Protein AF-A0A1X7SGI7-F1 (afdb_monomer_lite)

Foldseek 3Di:
DQLVDDQPPHVQDDPVLSVVLVVQCVVCVPPPLSNVLSVLQVVCSRVVNPPHPVSVVSSVPRD

pLDDT: mean 88.77, std 6.73, range [59.28, 94.38]

Secondary structure (DSSP, 8-state):
-GGGSTTSS-SSS-HHHHHHHHHHHHHTTT-HHHHHHHHHHHHHHHHT-TTSHHHHHHHHS--

Organism: Amphimedon queenslandica (NCBI:txid400682)

Radius of gyration: 11.91 Å; chains: 1; bounding box: 32×16×29 Å

InterPro domains:
  IPR011989 Armadillo-like helical [G3DSA:1.25.10.10] (1-53)

Structure (mmCIF, N/CA/C/O backbone):
data_AF-A0A1X7SGI7-F1
#
_entry.id   AF-A0A1X7SGI7-F1
#
loop_
_atom_site.group_PDB
_atom_site.id
_atom_site.type_symbol
_atom_site.label_atom_id
_atom_site.label_alt_id
_atom_site.label_comp_id
_atom_site.label_asym_id
_atom_site.label_entity_id
_atom_site.label_seq_id
_atom_site.pdbx_PDB_ins_code
_atom_site.Cartn_x
_atom_site.Cartn_y
_atom_site.Cartn_z
_atom_site.occupancy
_atom_site.B_iso_or_equiv
_atom_site.auth_seq_id
_atom_site.auth_comp_id
_atom_site.auth_asym_id
_atom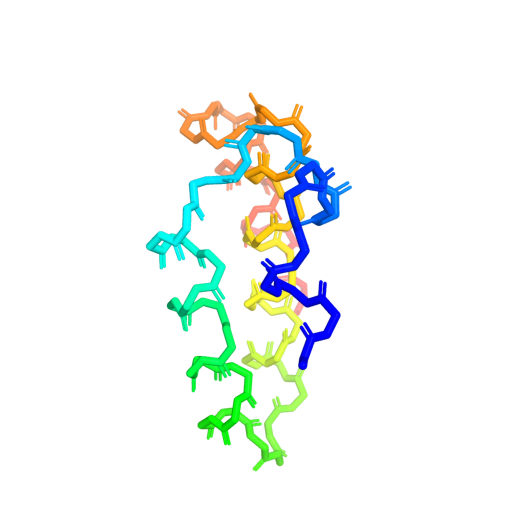_site.auth_atom_id
_atom_site.pdbx_PDB_model_num
ATOM 1 N N . VAL A 1 1 ? -14.566 -8.065 -11.020 1.00 64.81 1 VAL A N 1
ATOM 2 C CA . VAL A 1 1 ? -13.161 -7.858 -10.587 1.00 64.81 1 VAL A CA 1
ATOM 3 C C . VAL A 1 1 ? -13.053 -8.247 -9.119 1.00 64.81 1 VAL A C 1
ATOM 5 O O . VAL A 1 1 ? -13.858 -7.762 -8.336 1.00 64.81 1 VAL A O 1
ATOM 8 N N . LEU A 1 2 ? -12.133 -9.144 -8.740 1.00 76.12 2 LEU A N 1
ATOM 9 C CA . LEU A 1 2 ? -12.030 -9.675 -7.364 1.00 76.12 2 LEU A CA 1
ATOM 10 C C . LEU A 1 2 ? -11.883 -8.570 -6.300 1.00 76.12 2 LEU A C 1
ATOM 12 O O . LEU A 1 2 ? -12.492 -8.657 -5.241 1.00 76.12 2 LEU A O 1
ATOM 16 N N . LEU A 1 3 ? -11.161 -7.493 -6.626 1.00 81.12 3 LEU A N 1
ATOM 17 C CA . LEU A 1 3 ? -10.948 -6.318 -5.766 1.00 81.12 3 LEU A CA 1
ATOM 18 C C . LEU A 1 3 ? -12.223 -5.516 -5.451 1.00 81.12 3 LEU A C 1
ATOM 20 O O . LEU A 1 3 ? -12.232 -4.747 -4.498 1.00 81.12 3 LEU A O 1
ATOM 24 N N . SER A 1 4 ? -13.307 -5.700 -6.206 1.00 81.12 4 SER A N 1
ATOM 25 C CA . SER A 1 4 ? -14.596 -5.050 -5.928 1.00 81.12 4 SER A CA 1
ATOM 26 C C . SER A 1 4 ? -15.414 -5.788 -4.864 1.00 81.12 4 SER A C 1
ATOM 28 O O . SER A 1 4 ? -16.429 -5.270 -4.406 1.00 81.12 4 SER A O 1
ATOM 30 N N . LYS A 1 5 ? -15.007 -7.003 -4.473 1.00 86.81 5 LYS A N 1
ATOM 31 C CA . LYS 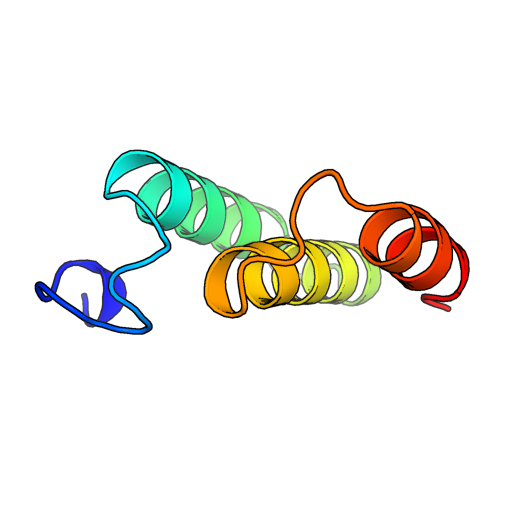A 1 5 ? -15.710 -7.785 -3.457 1.00 86.81 5 LYS A CA 1
ATOM 32 C C . LYS A 1 5 ? -15.484 -7.168 -2.074 1.00 86.81 5 LYS A C 1
ATOM 34 O O . LYS A 1 5 ? -14.351 -6.888 -1.677 1.00 86.81 5 LYS A O 1
ATOM 39 N N . GLN A 1 6 ? -16.569 -6.982 -1.326 1.00 83.19 6 GLN A N 1
ATOM 40 C CA . GLN A 1 6 ? -16.507 -6.484 0.046 1.00 83.19 6 GLN A CA 1
ATOM 41 C C . GLN A 1 6 ? -15.619 -7.398 0.907 1.00 83.19 6 GLN A C 1
ATOM 43 O O . GLN A 1 6 ? -15.649 -8.620 0.765 1.00 83.19 6 GLN A O 1
ATOM 48 N N . GLY A 1 7 ? -14.780 -6.799 1.753 1.00 83.62 7 GLY A N 1
ATOM 49 C CA . GLY A 1 7 ? -13.840 -7.524 2.616 1.00 83.62 7 GLY A CA 1
ATOM 50 C C . GLY A 1 7 ? -12.624 -8.143 1.914 1.00 83.62 7 GLY A C 1
ATOM 51 O O . GLY A 1 7 ? -11.720 -8.604 2.599 1.00 83.62 7 GLY A O 1
ATOM 52 N N . PHE A 1 8 ? -12.543 -8.124 0.579 1.00 85.75 8 PHE A N 1
ATOM 53 C CA . PHE A 1 8 ? -11.375 -8.603 -0.166 1.00 85.75 8 PHE A CA 1
ATOM 54 C C . PHE A 1 8 ? -10.519 -7.436 -0.687 1.00 85.75 8 PHE A C 1
ATOM 56 O O . PHE A 1 8 ? -11.083 -6.456 -1.181 1.00 85.75 8 PHE A O 1
ATOM 63 N N . PRO A 1 9 ? -9.174 -7.515 -0.657 1.00 88.12 9 PRO A N 1
ATOM 64 C CA . PRO A 1 9 ? -8.343 -8.517 0.028 1.00 88.12 9 PRO A CA 1
ATOM 65 C C . PRO A 1 9 ? -8.352 -8.361 1.556 1.00 88.12 9 PRO A C 1
ATOM 67 O O . PRO A 1 9 ? -7.955 -9.273 2.267 1.00 88.12 9 PRO A O 1
ATOM 70 N N . THR A 1 10 ? -8.809 -7.211 2.050 1.00 89.62 10 THR A N 1
ATOM 71 C CA . THR A 1 10 ? -8.965 -6.890 3.470 1.00 89.62 10 THR A CA 1
ATOM 72 C C . THR A 1 10 ? -10.094 -5.868 3.645 1.00 89.62 10 THR A C 1
ATOM 74 O O . THR A 1 10 ? -10.528 -5.223 2.678 1.00 89.62 10 THR A O 1
ATOM 77 N N . VAL A 1 11 ? -10.540 -5.697 4.888 1.00 89.00 11 VAL A N 1
ATOM 78 C CA . VAL A 1 11 ? -11.422 -4.604 5.325 1.00 89.00 11 VAL A CA 1
ATOM 79 C C . VAL A 1 11 ? -10.674 -3.284 5.520 1.00 89.00 11 VAL A C 1
ATOM 81 O O . VAL A 1 11 ? -11.306 -2.236 5.518 1.00 89.00 11 VAL A O 1
ATOM 84 N N . GLN A 1 12 ? -9.344 -3.324 5.666 1.00 88.81 12 GLN A N 1
ATOM 85 C CA . GLN A 1 12 ? -8.539 -2.128 5.936 1.00 88.81 12 GLN A CA 1
ATOM 86 C C . GLN A 1 12 ? -8.345 -1.237 4.705 1.00 88.81 12 GLN A C 1
ATOM 88 O O . GLN A 1 12 ? -8.180 -0.035 4.851 1.00 88.81 12 GLN A O 1
ATOM 93 N N . ALA A 1 13 ? -8.400 -1.807 3.498 1.00 90.38 13 ALA A N 1
ATOM 94 C CA . ALA A 1 13 ? -8.354 -1.034 2.264 1.00 90.38 13 ALA A CA 1
ATOM 95 C C . ALA A 1 13 ? -9.762 -0.547 1.890 1.00 90.38 13 ALA A C 1
ATOM 97 O O . ALA A 1 13 ? -10.680 -1.351 1.683 1.00 90.38 13 ALA A O 1
ATOM 98 N N . SER A 1 14 ? -9.916 0.763 1.739 1.00 90.81 14 SER A N 1
ATOM 99 C CA . SER A 1 14 ? -11.115 1.412 1.218 1.00 90.81 14 SER A CA 1
ATOM 100 C C . SER A 1 14 ? -11.343 1.091 -0.263 1.00 90.81 14 SER A C 1
ATOM 102 O O . SER A 1 14 ? -10.444 0.682 -1.004 1.00 90.81 14 SER A O 1
ATOM 104 N N . SER A 1 15 ? -12.572 1.308 -0.734 1.00 89.25 15 SER A N 1
ATOM 105 C CA . SER A 1 15 ? -12.930 1.142 -2.148 1.00 89.25 15 SER A CA 1
ATOM 106 C C . SER A 1 15 ? -12.094 2.037 -3.073 1.00 89.25 15 SER A C 1
ATOM 108 O O . SER A 1 15 ? -11.729 1.613 -4.170 1.00 89.25 15 SER A O 1
ATOM 110 N N . LEU A 1 16 ? -11.749 3.246 -2.613 1.00 90.75 16 LEU A N 1
ATOM 111 C CA . LEU A 1 16 ? -10.920 4.191 -3.359 1.00 90.75 16 LEU A CA 1
ATOM 112 C C . LEU A 1 16 ? -9.481 3.680 -3.497 1.00 90.75 16 LEU A C 1
ATOM 114 O O . LEU A 1 16 ? -8.950 3.657 -4.604 1.00 90.75 16 LEU A O 1
ATOM 118 N N . GLU A 1 17 ? -8.869 3.200 -2.414 1.00 91.56 17 GLU A N 1
ATOM 119 C CA . GLU A 1 17 ? -7.502 2.655 -2.445 1.00 91.56 17 GLU A CA 1
ATOM 120 C C . GLU A 1 17 ? -7.400 1.430 -3.359 1.00 91.56 17 GLU A C 1
ATOM 122 O O . GLU A 1 17 ? -6.448 1.302 -4.129 1.00 91.56 17 GLU A O 1
ATOM 127 N N . LYS A 1 18 ? -8.420 0.561 -3.353 1.00 93.12 18 LYS A N 1
ATOM 128 C CA . LYS A 1 18 ? -8.502 -0.576 -4.284 1.00 93.12 18 LYS A CA 1
ATOM 129 C C . LYS A 1 18 ? -8.565 -0.106 -5.736 1.00 93.12 18 LYS A C 1
ATOM 131 O O . LYS A 1 18 ? -7.871 -0.660 -6.588 1.00 93.12 18 LYS A O 1
ATOM 136 N N . GLN A 1 19 ? -9.358 0.924 -6.027 1.00 92.62 19 GLN A N 1
ATOM 137 C CA . GLN A 1 19 ? -9.450 1.494 -7.371 1.00 92.62 19 GLN A CA 1
ATOM 138 C C . GLN A 1 19 ? -8.123 2.126 -7.815 1.00 92.62 19 GLN A C 1
ATOM 140 O O . GLN A 1 19 ? -7.675 1.877 -8.937 1.00 92.62 19 GLN A O 1
ATOM 145 N N . VAL A 1 20 ? -7.472 2.896 -6.941 1.00 93.31 20 VAL A N 1
ATOM 146 C CA . VAL A 1 20 ? -6.171 3.526 -7.209 1.00 93.31 20 VAL A CA 1
ATOM 147 C C . VAL A 1 20 ? -5.094 2.472 -7.468 1.00 93.31 20 VAL A C 1
ATOM 149 O O . VAL A 1 20 ? -4.341 2.594 -8.439 1.00 93.31 20 VAL A O 1
ATOM 152 N N . PHE A 1 21 ? -5.055 1.404 -6.666 1.00 93.75 21 PHE A N 1
ATOM 153 C CA . PHE A 1 21 ? -4.137 0.284 -6.869 1.00 93.75 21 PHE A CA 1
ATOM 154 C C . PHE A 1 21 ? -4.344 -0.374 -8.237 1.00 93.75 21 PHE A C 1
ATOM 156 O O . PHE A 1 21 ? -3.386 -0.521 -8.996 1.00 93.75 21 PHE A O 1
ATOM 163 N N . MET A 1 22 ? -5.590 -0.696 -8.604 1.00 93.12 22 MET A N 1
ATOM 164 C CA . MET A 1 22 ? -5.895 -1.288 -9.913 1.00 93.12 22 MET A CA 1
ATOM 165 C C . MET A 1 22 ? -5.412 -0.410 -11.067 1.00 93.12 22 MET A C 1
ATOM 167 O O . MET A 1 22 ? -4.754 -0.902 -11.980 1.00 93.12 22 MET A O 1
ATOM 171 N N . GLN A 1 23 ? -5.713 0.890 -11.023 1.00 93.75 23 GLN A N 1
ATOM 172 C CA . GLN A 1 23 ? -5.283 1.824 -12.065 1.00 93.75 23 GLN A CA 1
ATOM 173 C C . GLN A 1 23 ? -3.757 1.920 -12.140 1.00 93.75 23 GLN A C 1
ATOM 175 O O . GLN A 1 23 ? -3.194 1.938 -13.232 1.00 93.75 23 GLN A O 1
ATOM 180 N N . SER A 1 24 ? -3.078 1.920 -10.993 1.00 92.38 24 SER A N 1
ATOM 181 C CA . SER A 1 24 ? -1.616 1.983 -10.931 1.00 92.38 24 SER A CA 1
ATOM 182 C C . SER A 1 24 ? -0.957 0.730 -11.512 1.00 92.38 24 SER A C 1
ATOM 184 O O . SER A 1 24 ? -0.019 0.844 -12.294 1.00 92.38 24 SER A O 1
ATOM 186 N N . VAL A 1 25 ? -1.483 -0.461 -11.206 1.00 93.06 25 VAL A N 1
ATOM 187 C CA . VAL A 1 25 ? -1.002 -1.735 -11.770 1.00 93.06 25 VAL A CA 1
ATOM 188 C C . VAL A 1 25 ? -1.212 -1.794 -13.282 1.00 93.06 25 VAL A C 1
ATOM 190 O O . VAL A 1 25 ? -0.329 -2.240 -14.010 1.00 93.06 25 VAL A O 1
ATOM 193 N N . LEU A 1 26 ? -2.365 -1.325 -13.772 1.00 92.38 26 LEU A N 1
ATOM 194 C CA . LEU A 1 26 ? -2.657 -1.290 -15.207 1.00 92.38 26 LEU A CA 1
ATOM 195 C C . LEU A 1 26 ? -1.739 -0.323 -15.967 1.00 92.38 26 LEU A C 1
ATOM 197 O O . LEU A 1 26 ? -1.374 -0.610 -17.105 1.00 92.38 26 LEU A O 1
ATOM 201 N N . ARG A 1 27 ? -1.341 0.790 -15.340 1.00 92.88 27 ARG A N 1
ATOM 202 C CA . ARG A 1 27 ? -0.398 1.764 -15.913 1.00 92.88 27 ARG A CA 1
ATOM 203 C C . ARG A 1 27 ? 1.046 1.274 -15.884 1.00 92.88 27 ARG A C 1
ATOM 205 O O . ARG A 1 27 ? 1.774 1.510 -16.836 1.00 92.88 27 ARG A O 1
ATOM 212 N N . ALA A 1 28 ? 1.442 0.555 -14.837 1.00 92.12 28 ALA A N 1
ATOM 213 C CA . ALA A 1 28 ? 2.792 0.012 -14.684 1.00 92.12 28 ALA A CA 1
ATOM 214 C C . ALA A 1 28 ? 3.061 -1.241 -15.542 1.00 92.12 28 ALA A C 1
ATOM 216 O O . ALA A 1 28 ? 4.094 -1.890 -15.380 1.00 92.12 28 ALA A O 1
ATOM 217 N N . ARG A 1 29 ? 2.139 -1.641 -16.433 1.00 84.50 29 ARG A N 1
ATOM 218 C CA . ARG A 1 29 ? 2.305 -2.842 -17.267 1.00 84.50 29 ARG A CA 1
ATOM 219 C C . ARG A 1 29 ? 3.563 -2.716 -18.129 1.00 84.50 29 ARG A C 1
ATOM 221 O O . ARG A 1 29 ? 3.577 -1.970 -19.098 1.00 84.50 29 ARG A O 1
ATOM 228 N N . GLY A 1 30 ? 4.589 -3.492 -17.784 1.00 87.38 30 GLY A N 1
ATOM 229 C CA . GLY A 1 30 ? 5.885 -3.513 -18.472 1.00 87.38 30 GLY A CA 1
ATOM 230 C C . GLY A 1 30 ? 7.054 -3.066 -17.594 1.00 87.38 30 GLY A C 1
ATOM 231 O O . GLY A 1 30 ? 8.180 -3.475 -17.852 1.00 87.38 30 GLY A O 1
ATOM 232 N N . ASP A 1 31 ? 6.783 -2.334 -16.512 1.00 93.56 31 ASP A N 1
ATOM 233 C CA . ASP A 1 31 ? 7.783 -1.905 -15.538 1.00 93.56 31 ASP A CA 1
ATOM 234 C C . ASP A 1 31 ? 7.665 -2.735 -14.249 1.00 93.56 31 ASP A C 1
ATOM 236 O O . ASP A 1 31 ? 6.750 -2.573 -13.436 1.00 93.56 31 ASP A O 1
ATOM 240 N N . LYS A 1 32 ? 8.607 -3.668 -14.078 1.00 91.88 32 LYS A N 1
ATOM 241 C CA . LYS A 1 32 ? 8.641 -4.583 -12.930 1.00 91.88 32 LYS A CA 1
ATOM 242 C C . LYS A 1 32 ? 8.971 -3.872 -11.618 1.00 91.88 32 LYS A C 1
ATOM 244 O O . LYS A 1 32 ? 8.502 -4.325 -10.574 1.00 91.88 32 LYS A O 1
ATOM 249 N N . GLU A 1 33 ? 9.767 -2.811 -11.667 1.00 91.50 33 GLU A N 1
ATOM 250 C CA . GLU A 1 33 ? 10.187 -2.049 -10.492 1.00 91.50 33 GLU A CA 1
ATOM 251 C C . GLU A 1 33 ? 9.005 -1.231 -9.975 1.00 91.50 33 GLU A C 1
ATOM 253 O O . GLU A 1 33 ? 8.550 -1.431 -8.845 1.00 91.50 33 GLU A O 1
ATOM 258 N N . THR A 1 34 ? 8.376 -0.446 -10.855 1.00 91.31 34 THR A N 1
ATOM 259 C CA . THR A 1 34 ? 7.162 0.306 -10.515 1.00 91.31 34 THR A CA 1
ATOM 260 C C . THR A 1 34 ? 6.046 -0.619 -10.026 1.00 91.31 34 THR A C 1
ATOM 262 O O . THR A 1 34 ? 5.370 -0.313 -9.039 1.00 91.31 34 THR A O 1
ATOM 265 N N . LEU A 1 35 ? 5.856 -1.784 -10.658 1.00 93.88 35 LEU A N 1
ATOM 266 C CA . LEU A 1 35 ? 4.857 -2.752 -10.208 1.00 93.88 35 LEU A CA 1
ATOM 267 C C . LEU A 1 35 ? 5.154 -3.272 -8.792 1.00 93.88 35 LEU A C 1
ATOM 269 O O . LEU A 1 35 ? 4.233 -3.352 -7.977 1.00 93.88 35 LEU A O 1
ATOM 273 N N . ARG A 1 36 ? 6.417 -3.590 -8.473 1.00 92.31 36 ARG A N 1
ATOM 274 C CA . ARG A 1 36 ? 6.820 -3.998 -7.116 1.00 92.31 36 ARG A CA 1
ATOM 275 C C . ARG A 1 36 ? 6.541 -2.907 -6.096 1.00 92.31 36 ARG A C 1
ATOM 277 O O . ARG A 1 36 ? 5.926 -3.208 -5.076 1.00 92.31 36 ARG A O 1
ATOM 284 N N . HIS A 1 37 ? 6.911 -1.660 -6.382 1.00 92.00 37 HIS A N 1
ATOM 285 C CA . HIS A 1 37 ? 6.618 -0.542 -5.486 1.00 92.00 37 HIS A CA 1
ATOM 286 C C . HIS A 1 37 ? 5.118 -0.411 -5.216 1.00 92.00 37 HIS A C 1
ATOM 288 O O . HIS A 1 37 ? 4.709 -0.310 -4.059 1.00 92.00 37 HIS A O 1
ATOM 294 N N . LYS A 1 38 ? 4.280 -0.503 -6.258 1.00 93.12 38 LYS A N 1
ATOM 295 C CA . LYS A 1 38 ? 2.820 -0.399 -6.113 1.00 93.12 38 LYS A CA 1
ATOM 296 C C . LYS A 1 38 ? 2.198 -1.564 -5.351 1.00 93.12 38 LYS A C 1
ATOM 298 O O . LYS A 1 38 ? 1.271 -1.352 -4.569 1.00 93.12 38 LYS A O 1
ATOM 303 N N . VAL A 1 39 ? 2.707 -2.780 -5.533 1.00 93.31 39 VAL A N 1
ATOM 304 C CA . VAL A 1 39 ? 2.266 -3.951 -4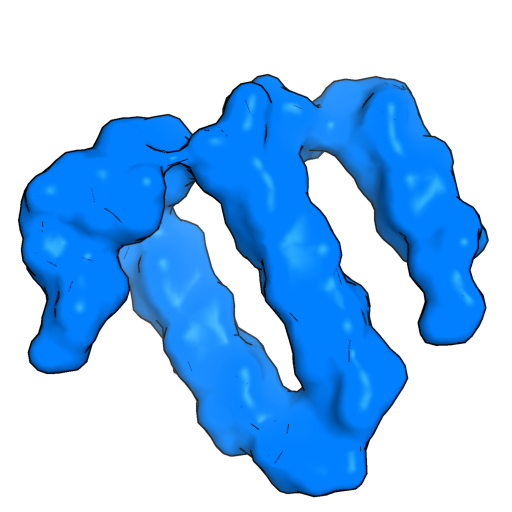.759 1.00 93.31 39 VAL A CA 1
ATOM 305 C C . VAL A 1 39 ? 2.686 -3.831 -3.294 1.00 93.31 39 VAL A C 1
ATOM 307 O O . VAL A 1 39 ? 1.866 -4.085 -2.412 1.00 93.31 39 VAL A O 1
ATOM 310 N N . SER A 1 40 ? 3.918 -3.406 -3.014 1.00 93.62 40 SER A N 1
ATOM 311 C CA . SER A 1 40 ? 4.412 -3.229 -1.645 1.00 93.62 40 SER A CA 1
ATOM 312 C C . SER A 1 40 ? 3.648 -2.140 -0.893 1.00 93.62 40 SER A C 1
ATOM 314 O O . SER A 1 40 ? 3.187 -2.389 0.221 1.00 93.62 40 SER A O 1
ATOM 316 N N . GLU A 1 41 ? 3.429 -0.981 -1.519 1.00 92.31 41 GLU A N 1
ATOM 317 C CA . GLU A 1 41 ? 2.623 0.120 -0.976 1.00 92.31 41 GLU A CA 1
ATOM 318 C C . GLU A 1 41 ? 1.209 -0.354 -0.605 1.00 92.31 41 GLU A C 1
ATOM 320 O O . GLU A 1 41 ? 0.759 -0.183 0.530 1.00 92.31 41 GLU A O 1
ATOM 325 N N . PHE A 1 42 ? 0.536 -1.052 -1.523 1.00 94.38 42 PHE A N 1
ATOM 326 C CA . PHE A 1 42 ? -0.801 -1.586 -1.275 1.00 94.38 42 PHE A CA 1
ATOM 327 C C . PHE A 1 42 ? -0.817 -2.692 -0.208 1.00 94.38 42 PHE A C 1
ATOM 329 O O . PHE A 1 42 ? -1.766 -2.792 0.572 1.00 94.38 42 PHE A O 1
ATOM 336 N N . SER A 1 43 ? 0.241 -3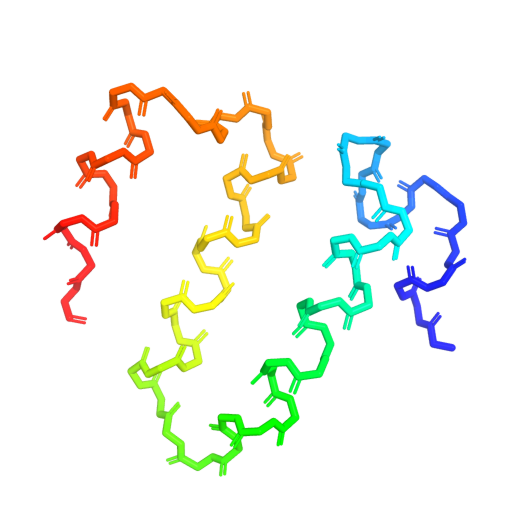.503 -0.111 1.00 94.25 43 SER A N 1
ATOM 337 C CA . SER A 1 43 ? 0.352 -4.538 0.924 1.00 94.25 43 SER A CA 1
ATOM 338 C C . SER A 1 43 ? 0.421 -3.952 2.339 1.00 94.25 43 SER A C 1
ATOM 340 O O . SER A 1 43 ? -0.127 -4.542 3.270 1.00 94.25 43 SER A O 1
ATOM 342 N N . LEU A 1 44 ? 1.036 -2.775 2.500 1.00 94.38 44 LEU A N 1
ATOM 343 C CA . LEU A 1 44 ? 1.119 -2.072 3.781 1.00 94.38 44 LEU A CA 1
ATOM 344 C C . LEU A 1 44 ? -0.246 -1.528 4.204 1.00 94.38 44 LEU A C 1
ATOM 346 O O . LEU A 1 44 ? -0.601 -1.646 5.375 1.00 94.38 44 LEU A O 1
ATOM 350 N N . ILE A 1 45 ? -1.037 -1.018 3.254 1.00 93.25 45 ILE A N 1
ATOM 351 C CA . ILE A 1 45 ? -2.444 -0.651 3.483 1.00 93.25 45 ILE A CA 1
ATOM 352 C C . ILE A 1 45 ? -3.234 -1.888 3.919 1.00 93.25 45 ILE A C 1
ATOM 354 O O . ILE A 1 45 ? -3.962 -1.847 4.907 1.00 93.25 45 ILE A O 1
ATOM 358 N N . CYS A 1 46 ? -3.035 -3.023 3.240 1.00 93.62 46 CYS A N 1
ATOM 359 C CA . CYS A 1 46 ? -3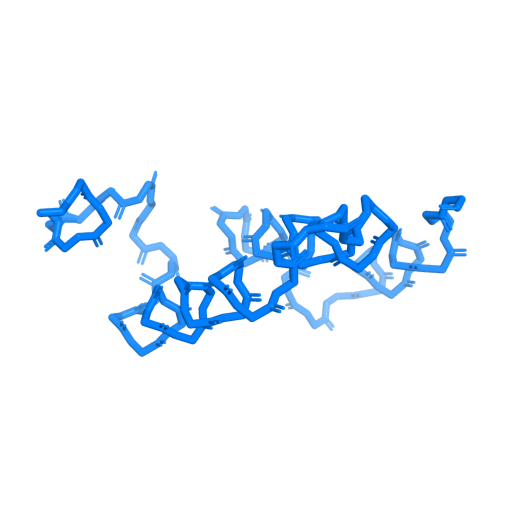.773 -4.247 3.543 1.00 93.62 46 CYS A CA 1
ATOM 360 C C . CYS A 1 46 ? -3.520 -4.819 4.946 1.00 93.62 46 CYS A C 1
ATOM 362 O O . CYS A 1 46 ? -4.354 -5.576 5.442 1.00 93.62 46 CYS A O 1
ATOM 364 N N . ARG A 1 47 ? -2.360 -4.495 5.531 1.00 93.56 47 ARG A N 1
ATOM 365 C CA . ARG A 1 47 ? -1.913 -4.918 6.866 1.00 93.56 47 ARG A CA 1
ATOM 366 C C . ARG A 1 47 ? -2.094 -3.830 7.935 1.00 93.56 47 ARG A C 1
ATOM 368 O O . ARG A 1 47 ? -1.839 -4.099 9.105 1.00 93.56 47 ARG A O 1
ATOM 375 N N . GLY A 1 48 ? -2.488 -2.615 7.548 1.00 91.88 48 GLY A N 1
ATOM 376 C CA . GLY A 1 48 ? -2.712 -1.501 8.472 1.00 91.88 48 GLY A CA 1
ATOM 377 C C . GLY A 1 48 ? -1.430 -0.798 8.921 1.00 91.88 48 GLY A C 1
ATOM 378 O O . GLY A 1 48 ? -1.440 -0.087 9.917 1.00 91.88 48 GLY A O 1
ATOM 379 N N . PHE A 1 49 ? -0.327 -0.981 8.191 1.00 92.12 49 PHE A N 1
ATOM 380 C CA . PHE A 1 49 ? 0.957 -0.333 8.480 1.00 92.12 49 PHE A CA 1
ATOM 381 C C . PHE A 1 49 ? 1.170 0.965 7.698 1.00 92.12 49 PHE A C 1
ATOM 383 O O . PHE A 1 49 ? 2.221 1.593 7.831 1.00 92.12 49 PHE A O 1
ATOM 390 N N . HIS A 1 50 ? 0.214 1.376 6.867 1.00 88.88 50 HIS A N 1
ATOM 391 C CA . HIS A 1 50 ? 0.328 2.608 6.094 1.00 88.88 50 HIS A CA 1
ATOM 392 C C . HIS A 1 50 ? 0.550 3.830 7.009 1.00 88.88 50 HIS A C 1
ATOM 394 O O . HIS A 1 50 ? -0.093 3.959 8.046 1.00 88.88 50 HIS A O 1
ATOM 400 N N . GLY A 1 51 ? 1.498 4.703 6.650 1.00 85.81 51 GLY A N 1
ATOM 401 C CA . GLY A 1 51 ? 1.854 5.895 7.435 1.00 85.81 51 GLY A CA 1
ATOM 402 C C . GLY A 1 51 ? 2.751 5.651 8.659 1.00 85.81 51 GLY A C 1
ATOM 403 O O . GLY A 1 51 ? 3.156 6.609 9.311 1.00 85.81 51 GLY A O 1
ATOM 404 N N . THR A 1 52 ? 3.102 4.400 8.974 1.00 92.44 52 THR A N 1
ATOM 405 C CA . THR A 1 52 ? 4.033 4.083 10.073 1.00 92.44 52 THR A CA 1
ATOM 406 C C . THR A 1 52 ? 5.499 4.255 9.662 1.00 92.44 52 THR A C 1
ATOM 408 O O . THR A 1 52 ? 5.837 4.203 8.478 1.00 92.44 52 THR A O 1
ATOM 411 N N . ILE A 1 53 ? 6.399 4.367 10.646 1.00 91.12 53 ILE A N 1
ATOM 412 C CA . ILE A 1 53 ? 7.854 4.336 10.409 1.00 91.12 53 ILE A CA 1
ATOM 413 C C . ILE A 1 53 ? 8.263 3.053 9.675 1.00 91.12 53 ILE A C 1
ATOM 415 O O . ILE A 1 53 ? 9.022 3.114 8.711 1.00 91.12 53 ILE A O 1
ATOM 419 N N . TYR A 1 54 ? 7.656 1.919 10.037 1.00 90.00 54 TYR A N 1
ATOM 420 C CA . TYR A 1 54 ? 7.869 0.645 9.356 1.00 90.00 54 TYR A CA 1
ATOM 421 C C . TYR A 1 54 ? 7.550 0.718 7.854 1.00 90.00 54 TYR A C 1
ATOM 423 O O . TYR A 1 54 ? 8.312 0.211 7.035 1.00 90.00 54 TYR A O 1
ATOM 431 N N . ALA A 1 55 ? 6.459 1.379 7.455 1.00 90.50 55 ALA A N 1
ATOM 432 C CA . ALA A 1 55 ? 6.129 1.570 6.040 1.00 90.50 55 ALA A CA 1
ATOM 433 C C . ALA A 1 55 ? 7.146 2.461 5.306 1.00 90.50 55 ALA A C 1
ATOM 435 O O . ALA A 1 55 ? 7.461 2.214 4.138 1.00 90.50 55 ALA A O 1
ATOM 436 N N . ILE A 1 56 ? 7.694 3.470 5.985 1.00 88.50 56 ILE A N 1
ATOM 437 C CA . ILE A 1 56 ? 8.723 4.357 5.427 1.00 88.50 56 ILE A CA 1
ATOM 438 C C . ILE A 1 56 ? 10.027 3.579 5.208 1.00 88.50 56 ILE A C 1
ATOM 440 O O . ILE A 1 56 ? 10.625 3.658 4.140 1.00 88.50 56 ILE A O 1
ATOM 444 N N . GLU A 1 57 ? 10.452 2.780 6.181 1.00 89.75 57 GLU A N 1
ATOM 445 C CA . GLU A 1 57 ? 11.655 1.948 6.064 1.00 89.75 57 GLU A CA 1
ATOM 446 C C . GLU A 1 57 ? 11.481 0.833 5.029 1.00 89.75 57 GLU A C 1
ATOM 448 O O . GLU A 1 57 ? 12.367 0.594 4.206 1.00 89.75 57 GLU A O 1
ATOM 453 N N . THR A 1 58 ? 10.307 0.200 5.005 1.00 87.06 58 THR A N 1
ATOM 454 C CA . THR A 1 58 ? 9.974 -0.838 4.022 1.00 87.06 58 THR A CA 1
ATOM 455 C C . THR A 1 58 ? 9.979 -0.274 2.603 1.00 87.06 58 THR A C 1
ATOM 457 O O . THR A 1 58 ? 10.482 -0.922 1.697 1.00 87.06 58 THR A O 1
ATOM 460 N N . SER A 1 59 ? 9.470 0.941 2.381 1.00 82.50 59 SER A N 1
ATOM 461 C CA . SER A 1 59 ? 9.468 1.544 1.038 1.00 82.50 59 SER A CA 1
ATOM 462 C C . SER A 1 59 ? 10.861 1.960 0.553 1.00 82.50 59 SER A C 1
ATOM 464 O O . SER A 1 59 ? 11.113 1.907 -0.646 1.00 82.50 59 SER A O 1
ATOM 466 N N . ARG A 1 60 ? 11.772 2.313 1.470 1.00 83.19 60 ARG A N 1
ATOM 467 C CA . ARG A 1 60 ? 13.179 2.654 1.177 1.00 83.19 60 ARG A CA 1
ATOM 468 C C . ARG A 1 60 ? 14.081 1.445 0.949 1.00 83.19 60 ARG A C 1
ATOM 470 O O . ARG A 1 60 ? 15.126 1.585 0.329 1.00 83.19 60 ARG A O 1
ATOM 477 N N . SER A 1 61 ? 13.712 0.293 1.500 1.00 80.75 61 SER A N 1
ATOM 478 C CA . SER A 1 61 ? 14.479 -0.953 1.388 1.00 80.75 61 SER A CA 1
ATOM 479 C C . SER A 1 61 ? 14.056 -1.818 0.199 1.00 80.75 61 SER A C 1
ATOM 481 O O . SER A 1 61 ? 14.641 -2.879 -0.018 1.00 80.75 61 SER A O 1
ATOM 483 N N . LEU A 1 62 ? 13.052 -1.382 -0.572 1.00 71.38 62 LEU A N 1
ATOM 484 C C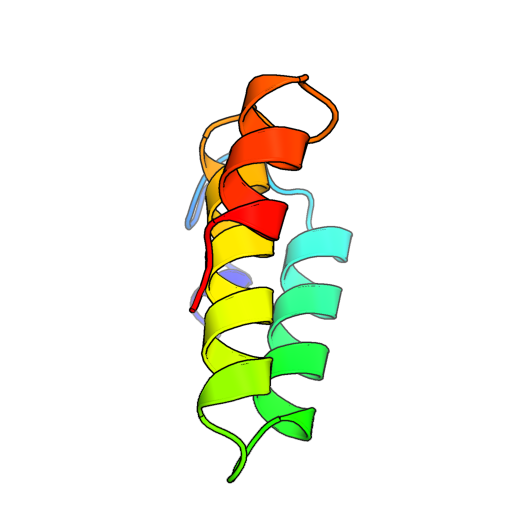A . LEU A 1 62 ? 12.696 -2.033 -1.828 1.00 71.38 62 LEU A CA 1
ATOM 485 C C . LEU A 1 62 ? 13.820 -1.800 -2.854 1.00 71.38 62 LEU A C 1
ATOM 487 O O . LEU A 1 62 ? 14.186 -0.643 -3.060 1.00 71.38 62 LEU A O 1
ATOM 491 N N . PRO A 1 63 ? 14.377 -2.879 -3.434 1.00 59.28 63 PRO A N 1
ATOM 492 C CA . PRO A 1 63 ? 15.461 -2.810 -4.406 1.00 59.28 63 PRO A CA 1
ATOM 493 C C . PRO A 1 63 ? 14.991 -2.348 -5.783 1.00 59.28 63 PRO A C 1
ATOM 495 O O . PRO A 1 63 ? 13.814 -2.621 -6.129 1.00 59.28 63 PRO A O 1
#

Sequence (63 aa):
VLLSKQGFPTVQASSLEKQVFMQSVLRARGDKETLRHKVSEFSLICRGFHGTIYAIETSRSLP